Protein 3LA9 (pdb70)

Radius of gyration: 26.59 Å; Cα contacts (8 Å, |Δi|>4): 322; chains: 1; bounding box: 32×26×95 Å

Structure (mmCIF, N/CA/C/O backbone):
data_3LA9
#
_entry.id   3LA9
#
_cell.length_a   50.780
_cell.length_b   50.780
_cell.length_c   135.660
_cell.angle_alpha   90.000
_cell.angle_beta   90.000
_cell.angle_gamma   120.000
#
_symmetry.space_group_name_H-M   'H 3'
#
loop_
_entity.id
_entity.ty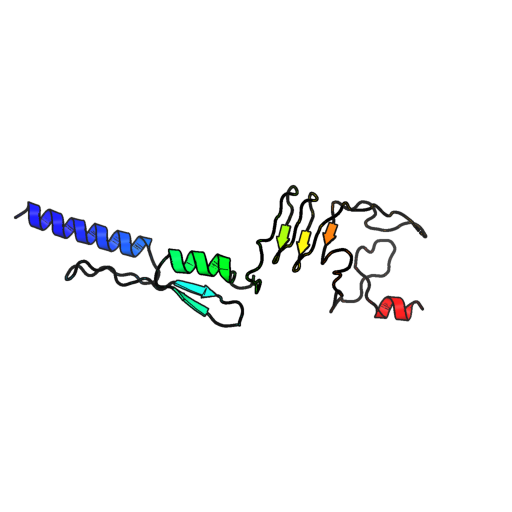pe
_entity.pdbx_description
1 polymer 'Haemagglutinin family protein'
2 non-polymer 'IODIDE ION'
3 water water
#
loop_
_atom_site.group_PDB
_atom_site.id
_atom_site.type_symbol
_atom_site.label_atom_id
_atom_site.label_alt_id
_atom_site.label_comp_id
_atom_site.label_asym_id
_atom_site.label_entity_id
_atom_site.label_seq_id
_atom_site.pdbx_PDB_ins_code
_atom_site.Cartn_x
_atom_site.Cartn_y
_atom_site.Cartn_z
_atom_site.occupancy
_atom_site.B_iso_or_equiv
_atom_site.auth_seq_id
_atom_site.auth_comp_id
_atom_site.auth_asym_id
_atom_site.auth_atom_id
_atom_site.pdbx_PDB_model_num
ATOM 1 N N . SER A 1 26 ? -27.922 18.938 65.269 1.00 28.58 5 SER A N 1
ATOM 2 C CA . SER A 1 26 ? -27.192 20.241 65.407 1.00 28.66 5 SER A CA 1
ATOM 3 C C . SER A 1 26 ? -27.894 21.146 66.421 1.00 28.11 5 SER A C 1
ATOM 4 O O . SER A 1 26 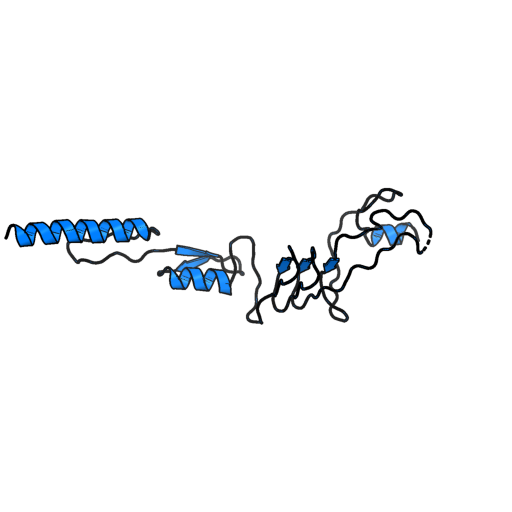? -27.264 21.668 67.353 1.00 27.90 5 SER A O 1
ATOM 7 N N . THR A 1 27 ? -29.198 21.329 66.217 1.00 27.22 6 THR A N 1
ATOM 8 C CA . THR A 1 27 ? -30.082 21.903 67.230 1.00 26.47 6 THR A CA 1
ATOM 9 C C . THR A 1 27 ? -30.215 20.902 68.375 1.00 25.42 6 THR A C 1
ATOM 10 O O . THR A 1 27 ? -30.233 21.289 69.540 1.00 25.27 6 THR A O 1
ATOM 14 N N . SER A 1 28 ? -30.275 19.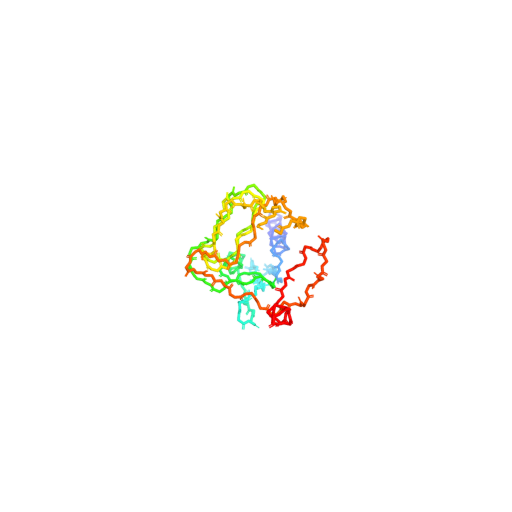615 68.033 1.00 24.39 7 SER A N 1
ATOM 15 C CA . SER A 1 28 ? -30.286 18.549 69.032 1.00 23.36 7 SER A CA 1
ATOM 16 C C . SER A 1 28 ? -29.029 18.582 69.908 1.00 21.85 7 SER A C 1
ATOM 17 O O . SER A 1 28 ? -29.130 18.444 71.117 1.00 21.53 7 SER A O 1
ATOM 20 N N . ILE A 1 29 ? -27.863 18.773 69.291 1.00 20.35 8 ILE A N 1
ATOM 21 C CA . ILE A 1 29 ? -26.580 18.902 70.007 1.00 18.87 8 ILE A CA 1
ATOM 22 C C . ILE A 1 29 ? -26.632 20.076 70.977 1.00 17.65 8 ILE A C 1
ATOM 23 O O . ILE A 1 29 ? -26.374 19.911 72.169 1.00 16.61 8 ILE A O 1
ATOM 28 N N . SER A 1 30 ? -26.985 21.249 70.446 1.00 15.96 9 SER A N 1
ATOM 29 C CA . SER A 1 30 ? -27.145 22.464 71.239 1.00 14.70 9 SER A CA 1
ATOM 30 C C . SER A 1 30 ? -28.104 22.228 72.398 1.00 13.57 9 SER A C 1
ATOM 31 O O . SER A 1 30 ? -27.845 22.655 73.516 1.00 12.97 9 SER A O 1
ATOM 34 N N . SER A 1 31 ? -29.200 21.525 72.126 1.00 12.42 10 SER A N 1
ATOM 35 C CA . SER A 1 31 ? -30.176 21.205 73.156 1.00 11.88 10 SER A CA 1
ATOM 36 C C . SER A 1 31 ? -29.534 20.412 74.303 1.00 10.51 10 SER A C 1
ATOM 37 O O . SER A 1 31 ? -29.752 20.706 75.479 1.00 9.77 10 SER A O 1
ATOM 40 N N . ILE A 1 32 ? -28.741 19.410 73.935 1.00 9.59 11 ILE A N 1
ATOM 41 C CA . ILE A 1 32 ? -28.090 18.539 74.902 1.00 8.84 11 ILE A CA 1
ATOM 42 C C . ILE A 1 32 ? -27.079 19.284 75.761 1.00 8.66 11 ILE A C 1
ATOM 43 O O . ILE A 1 32 ? -27.098 19.147 76.978 1.00 8.54 11 ILE A O 1
ATOM 48 N N . THR A 1 33 ? -26.224 20.096 75.142 1.00 8.16 12 THR A N 1
ATOM 49 C CA . THR A 1 33 ? -25.173 20.769 75.908 1.00 8.39 12 THR A CA 1
ATOM 50 C C . THR A 1 33 ? -25.770 21.790 76.866 1.00 8.11 12 THR A C 1
ATOM 51 O O . THR A 1 33 ? -25.295 21.937 77.988 1.00 7.99 12 THR A O 1
ATOM 55 N N . THR A 1 34 ? -26.836 22.461 76.431 1.00 7.85 13 THR A N 1
ATOM 56 C CA . THR A 1 34 ? -27.579 23.349 77.310 1.00 8.36 13 THR A CA 1
ATOM 57 C C . THR A 1 34 ? -28.161 22.568 78.488 1.00 7.95 13 THR A C 1
ATOM 58 O O . THR A 1 34 ? -28.039 22.981 79.632 1.00 8.01 13 THR A O 1
ATOM 62 N N . ASN A 1 35 ? -28.774 21.428 78.196 1.00 7.02 14 ASN A N 1
ATOM 63 C CA . ASN A 1 35 ? -29.360 20.605 79.232 1.00 5.85 14 ASN A CA 1
ATOM 64 C C . ASN A 1 35 ? -28.363 19.979 80.195 1.00 4.80 14 ASN A C 1
ATOM 65 O O . ASN A 1 35 ? -28.647 19.893 81.380 1.00 4.14 14 ASN A O 1
ATOM 70 N N . THR A 1 36 ? -27.204 19.546 79.699 1.00 3.65 15 THR A N 1
ATOM 71 C CA . THR A 1 36 ? -26.201 18.945 80.576 1.00 2.52 15 THR A CA 1
ATOM 72 C C . THR A 1 36 ? -25.541 19.994 81.460 1.00 2.04 15 THR A C 1
ATOM 73 O O . THR A 1 36 ? -25.115 19.676 82.555 1.00 2.00 15 THR A O 1
ATOM 77 N N . THR A 1 37 ? -25.457 21.238 80.977 1.00 2.00 16 THR A N 1
ATOM 78 C CA . THR A 1 37 ? -25.008 22.355 81.817 1.00 2.00 16 THR A CA 1
ATOM 79 C C . THR A 1 37 ? -26.024 22.653 82.939 1.00 2.11 16 THR A C 1
ATOM 80 O O . THR A 1 37 ? -25.646 22.895 84.085 1.00 2.09 16 THR A O 1
ATOM 84 N N . ASN A 1 38 ? -27.316 22.575 82.627 1.00 2.75 17 ASN A N 1
ATOM 85 C CA . ASN A 1 38 ? -28.327 22.706 83.673 1.00 3.30 17 ASN A CA 1
ATOM 86 C C . ASN A 1 38 ? -28.274 21.538 84.654 1.00 3.26 17 ASN A C 1
ATOM 87 O O . ASN A 1 38 ? -28.458 21.726 85.863 1.00 2.62 17 ASN A O 1
ATOM 92 N N . LEU A 1 39 ? -28.007 20.336 84.144 1.00 2.73 18 LEU A N 1
ATOM 93 C CA . LEU A 1 39 ? -27.872 19.163 85.018 1.00 2.83 18 LEU A CA 1
ATOM 94 C C . LEU A 1 39 ? -26.670 19.325 85.942 1.00 2.88 18 LEU A C 1
ATOM 95 O O . LEU A 1 39 ? -26.781 19.145 87.152 1.00 2.75 18 LEU A O 1
ATOM 100 N N . GLY A 1 40 ? -25.539 19.677 85.345 1.00 2.87 19 GLY A N 1
ATOM 101 C CA . GLY A 1 40 ? -24.304 19.937 86.068 1.00 3.52 19 GLY A CA 1
ATOM 102 C C . GLY A 1 40 ? -24.470 20.988 87.146 1.00 3.61 19 GLY A C 1
ATOM 103 O O . GLY A 1 40 ? -24.122 20.748 88.302 1.00 3.46 19 GLY A O 1
ATOM 104 N N . ASN A 1 41 ? -24.983 22.162 86.757 1.00 3.66 20 ASN A N 1
ATOM 105 C CA . ASN A 1 41 ? -25.184 23.264 87.697 1.00 3.41 20 ASN A CA 1
ATOM 106 C C . ASN A 1 41 ? -26.131 22.870 88.815 1.00 3.34 20 ASN A C 1
ATOM 107 O O . ASN A 1 41 ? -25.850 23.116 89.979 1.00 2.22 20 ASN A O 1
ATOM 112 N N . SER A 1 42 ? -27.248 22.243 88.477 1.00 3.18 21 SER A N 1
ATOM 113 C CA . SER A 1 42 ? -28.215 21.911 89.512 1.00 3.05 21 SER A CA 1
ATOM 114 C C . SER A 1 42 ? -27.706 20.797 90.449 1.00 3.47 21 SER A C 1
ATOM 115 O O . SER A 1 42 ? -28.071 20.766 91.622 1.00 3.22 21 SER A O 1
ATOM 118 N N . THR A 1 43 ? -26.861 19.893 89.939 1.00 3.51 22 THR A N 1
ATOM 119 C CA . THR A 1 43 ? -26.244 18.863 90.784 1.00 2.63 22 THR A CA 1
ATOM 120 C C . THR A 1 43 ? -25.250 19.547 91.725 1.00 3.30 22 THR A C 1
ATOM 121 O O . THR A 1 43 ? -25.237 19.272 92.921 1.00 2.85 22 THR A O 1
ATOM 125 N N . ALA A 1 44 ? -24.435 20.452 91.163 1.00 2.69 23 ALA A N 1
ATOM 126 C CA . ALA A 1 44 ? -23.497 21.240 91.969 1.00 3.02 23 ALA A CA 1
ATOM 127 C C . ALA A 1 44 ? -24.202 22.081 93.052 1.00 3.18 23 ALA A C 1
ATOM 128 O O . ALA A 1 44 ? -23.732 22.126 94.197 1.00 3.91 23 ALA A O 1
ATOM 130 N N . ALA A 1 45 ? -25.303 22.751 92.691 1.00 2.10 24 ALA A N 1
ATOM 131 C CA . ALA A 1 45 ? -26.124 23.493 93.666 1.00 2.74 24 ALA A CA 1
ATOM 132 C C . ALA A 1 45 ? -26.615 22.606 94.828 1.00 2.67 24 ALA A C 1
ATOM 133 O O . ALA A 1 45 ? -26.536 22.987 96.006 1.00 2.89 24 ALA A O 1
ATOM 135 N N . ALA A 1 46 ? -27.113 21.422 94.476 1.00 2.54 25 ALA A N 1
ATOM 136 C CA . ALA A 1 46 ? -27.711 20.500 95.429 1.00 2.00 25 ALA A CA 1
ATOM 137 C C . ALA A 1 46 ? -26.677 19.925 96.401 1.00 2.00 25 ALA A C 1
ATOM 138 O O . ALA A 1 46 ? -26.983 19.646 97.558 1.00 2.00 25 ALA A O 1
ATOM 140 N N . LEU A 1 47 ? -25.459 19.778 95.911 1.00 2.00 26 LEU A N 1
ATOM 141 C CA . LEU A 1 47 ? -24.364 19.270 96.695 1.00 2.00 26 LEU A CA 1
ATOM 142 C C . LEU A 1 47 ? -23.850 20.319 97.673 1.00 2.00 26 LEU A C 1
ATOM 143 O O . LEU A 1 47 ? -23.536 19.987 98.747 1.00 2.00 26 LEU A O 1
ATOM 148 N N . GLY A 1 48 ? -23.818 21.568 97.234 1.00 2.00 27 GLY A N 1
ATOM 149 C CA . GLY A 1 48 ? -23.180 22.618 98.021 1.00 2.00 27 GLY A CA 1
ATOM 150 C C . GLY A 1 48 ? -21.707 22.296 98.264 1.00 2.00 27 GLY A C 1
ATOM 151 O O . GLY A 1 48 ? -21.070 21.587 97.460 1.00 2.00 27 GLY A O 1
ATOM 152 N N . GLY A 1 49 ? -21.177 22.807 99.384 1.00 2.00 28 GLY A N 1
ATOM 153 C CA . GLY A 1 49 ? -19.780 22.587 99.786 1.00 2.00 28 GLY A CA 1
ATOM 154 C C . GLY A 1 49 ? -18.805 23.151 98.764 1.00 2.00 28 GLY A C 1
ATOM 155 O O . GLY A 1 49 ? -17.670 22.671 98.632 1.00 2.00 28 GLY A O 1
ATOM 156 N N . GLY A 1 50 ? -19.249 24.183 98.043 1.00 2.00 29 GLY A N 1
ATOM 157 C CA . GLY A 1 50 ? -18.419 24.815 97.018 1.00 2.40 29 GLY A CA 1
ATOM 158 C C . GLY A 1 50 ? -18.253 24.022 95.723 1.00 2.00 29 GLY A C 1
ATOM 159 O O . GLY A 1 50 ? -17.415 24.379 94.887 1.00 2.00 29 GLY A O 1
ATOM 160 N N . ALA A 1 51 ? -19.034 22.956 95.539 1.00 2.00 30 ALA A N 1
ATOM 161 C CA . ALA A 1 51 ? -19.016 22.245 94.248 1.00 2.00 30 ALA A CA 1
ATOM 162 C C . ALA A 1 51 ? -19.409 23.199 93.117 1.00 2.12 30 ALA A C 1
ATOM 163 O O . ALA A 1 51 ? -20.319 24.022 93.286 1.00 2.32 30 ALA A O 1
ATOM 165 N N . THR A 1 52 ? -18.735 23.084 91.973 1.00 2.70 31 THR A N 1
ATOM 166 C CA . THR A 1 52 ? -19.075 23.872 90.777 1.00 3.51 31 THR A CA 1
ATOM 167 C C . THR A 1 52 ? -18.967 23.006 89.524 1.00 3.79 31 THR A C 1
ATOM 168 O O . THR A 1 52 ? -18.153 22.077 89.474 1.00 4.47 31 THR A O 1
ATOM 172 N N . TYR A 1 53 ? -19.755 23.334 88.508 1.00 3.27 32 TYR A N 1
ATOM 173 C CA . TYR A 1 53 ? -19.744 22.560 87.275 1.00 3.61 32 TYR A CA 1
ATOM 174 C C . TYR A 1 53 ? -18.919 23.275 86.222 1.00 2.84 32 TYR A C 1
ATOM 175 O O . TYR A 1 53 ? -19.036 24.482 86.048 1.00 2.89 32 TYR A O 1
ATOM 184 N N . ASP A 1 54 ? -18.099 22.518 85.516 1.00 3.35 33 ASP A N 1
ATOM 185 C CA . ASP A 1 54 ? -17.321 23.078 84.425 1.00 4.27 33 ASP A CA 1
ATOM 186 C C . ASP A 1 54 ? -17.823 22.516 83.087 1.00 4.56 33 ASP A C 1
ATOM 187 O O . ASP A 1 54 ? -17.550 21.345 82.768 1.00 4.27 33 ASP A O 1
ATOM 192 N N . PRO A 1 55 ? -18.542 23.343 82.289 1.00 4.42 34 PRO A N 1
ATOM 193 C CA . PRO A 1 55 ? -19.057 22.861 80.998 1.00 4.82 34 PRO A CA 1
ATOM 194 C C . PRO A 1 55 ? -17.986 22.416 79.997 1.00 5.38 34 PRO A C 1
ATOM 195 O O . PRO A 1 55 ? -18.271 21.572 79.151 1.00 5.73 34 PRO A O 1
ATOM 199 N N . ALA A 1 56 ? -16.778 22.974 80.099 1.00 6.57 35 ALA A N 1
ATOM 200 C CA . ALA A 1 56 ? -15.663 22.569 79.253 1.00 7.02 35 ALA A CA 1
ATOM 201 C C . ALA A 1 56 ? -15.289 21.094 79.440 1.00 7.67 35 ALA A C 1
ATOM 202 O O . ALA A 1 56 ? -14.926 20.433 78.478 1.00 7.90 35 ALA A O 1
ATOM 204 N N . THR A 1 57 ? -15.389 20.580 80.668 1.00 7.49 36 THR A N 1
ATOM 205 C CA . THR A 1 57 ? -14.942 19.202 80.953 1.00 7.38 36 THR A CA 1
ATOM 206 C C . THR A 1 57 ? -16.044 18.244 81.390 1.00 6.79 36 THR A C 1
ATOM 207 O O . THR A 1 57 ? -15.864 17.024 81.347 1.00 7.87 36 THR A O 1
ATOM 211 N N . GLY A 1 58 ? -17.176 18.787 81.822 1.00 5.13 37 GLY A N 1
ATOM 212 C CA . GLY A 1 58 ? -18.250 17.973 82.359 1.00 4.61 37 GLY A CA 1
ATOM 213 C C . GLY A 1 58 ? -18.073 17.682 83.841 1.00 4.91 37 GLY A C 1
ATOM 214 O O . GLY A 1 58 ? -18.945 17.094 84.470 1.00 4.32 37 GLY A O 1
ATOM 215 N N . ALA A 1 59 ? -16.949 18.104 84.412 1.00 4.86 38 ALA A N 1
ATOM 216 C CA . ALA A 1 59 ? -16.646 17.798 85.812 1.00 5.23 38 ALA A CA 1
ATOM 217 C C . ALA A 1 59 ? -17.299 18.758 86.808 1.00 5.34 38 ALA A C 1
ATOM 218 O O . ALA A 1 59 ? -17.275 19.991 86.622 1.00 4.67 38 ALA A O 1
ATOM 220 N N . ILE A 1 60 ? -17.891 18.167 87.846 1.00 4.91 39 ILE A N 1
ATOM 221 C CA A ILE A 1 60 ? -18.248 18.871 89.079 0.50 5.52 39 ILE A CA 1
ATOM 222 C CA B ILE A 1 60 ? -18.224 18.918 89.043 0.50 4.95 39 ILE A CA 1
ATOM 223 C C . ILE A 1 60 ? -16.996 18.884 89.949 1.00 5.54 39 ILE A C 1
ATOM 224 O O . ILE A 1 60 ? -16.427 17.826 90.200 1.00 5.77 39 ILE A O 1
ATOM 233 N N . SER A 1 61 ? -16.567 20.061 90.411 1.00 5.58 40 SER A N 1
ATOM 234 C CA . SER A 1 61 ? -15.418 20.136 91.303 1.00 5.50 40 SER A CA 1
ATOM 235 C C . SER A 1 61 ? -15.875 19.521 92.622 1.00 5.18 40 SER A C 1
ATOM 236 O O . SER A 1 61 ? -17.060 19.624 92.968 1.00 5.86 40 SER A O 1
ATOM 239 N N . ALA A 1 62 ? -14.976 18.843 93.329 1.00 3.93 41 ALA A N 1
ATOM 240 C CA . ALA A 1 62 ? -15.367 18.116 94.554 1.00 3.52 41 ALA A CA 1
ATOM 241 C C . ALA A 1 62 ? -15.880 19.067 95.627 1.00 3.14 41 ALA A C 1
ATOM 242 O O . ALA A 1 62 ? -15.337 20.155 95.801 1.00 2.00 41 ALA A O 1
ATOM 244 N N . PRO A 1 63 ? -16.941 18.653 96.348 1.00 3.62 42 PRO A N 1
ATOM 245 C CA . PRO A 1 63 ? -17.384 19.439 97.483 1.00 4.18 42 PRO A CA 1
ATOM 246 C C . PRO A 1 63 ? -16.360 19.353 98.617 1.00 5.05 42 PRO A C 1
ATOM 247 O O . PRO A 1 63 ? -15.504 18.448 98.635 1.00 4.26 42 PRO A O 1
ATOM 251 N N . SER A 1 64 ? -16.434 20.307 99.528 1.00 4.17 43 SER A N 1
ATOM 252 C CA . SER A 1 64 ? -15.664 20.228 100.750 1.00 5.66 43 SER A CA 1
ATOM 253 C C . SER A 1 64 ? -16.614 20.392 101.914 1.00 5.27 43 SER A C 1
ATOM 254 O O . SER A 1 64 ? -17.209 21.460 102.093 1.00 4.82 43 SER A O 1
ATOM 257 N N . TYR A 1 65 ? -16.784 19.331 102.693 1.00 4.80 44 TYR A N 1
ATOM 258 C CA . TYR A 1 65 ? -17.651 19.407 103.862 1.00 4.78 44 TYR A CA 1
ATOM 259 C C . TYR A 1 65 ? -16.807 19.241 105.114 1.00 4.82 44 TYR A C 1
ATOM 260 O O . TYR A 1 65 ? -16.034 18.280 105.241 1.00 4.73 44 TYR A O 1
ATOM 269 N N . THR A 1 66 ? -16.939 20.197 106.019 1.00 5.04 45 THR A N 1
ATOM 270 C CA . THR A 1 66 ? -16.208 20.168 107.280 1.00 4.79 45 THR A CA 1
ATOM 271 C C . THR A 1 66 ? -16.970 19.334 108.302 1.00 3.95 45 THR A C 1
ATOM 272 O O . THR A 1 66 ? -18.172 19.525 108.504 1.00 4.44 45 THR A O 1
ATOM 276 N N . THR A 1 67 ? -16.278 18.391 108.925 1.00 3.74 46 THR A N 1
ATOM 277 C CA . THR A 1 67 ? -16.809 17.715 110.107 1.00 3.56 46 THR A CA 1
ATOM 278 C C . THR A 1 67 ? -15.869 17.989 111.288 1.00 3.77 46 THR A C 1
ATOM 279 O O . THR A 1 67 ? -14.722 18.417 111.101 1.00 3.84 46 THR A O 1
ATOM 283 N N . TYR A 1 68 ? -16.365 17.761 112.500 1.00 3.72 47 TYR A N 1
ATOM 284 C CA . TYR A 1 68 ? -15.613 18.094 113.706 1.00 3.88 47 TYR A CA 1
ATOM 285 C C . TYR A 1 68 ? -15.134 16.822 114.370 1.00 4.01 47 TYR A C 1
ATOM 286 O O . TYR A 1 68 ? -15.948 15.964 114.767 1.00 3.71 47 TYR A O 1
ATOM 295 N N . ASN A 1 69 ? -13.811 16.686 114.442 1.00 4.49 48 ASN A N 1
ATOM 296 C CA . ASN A 1 69 ? -13.198 15.590 115.186 1.00 4.99 48 ASN A CA 1
ATOM 297 C C . ASN A 1 69 ? -13.326 15.806 116.695 1.00 5.13 48 ASN A C 1
ATOM 298 O O . ASN A 1 69 ? -13.703 16.892 117.152 1.00 5.71 48 ASN A O 1
ATOM 303 N N . ALA A 1 70 ? -12.996 14.776 117.465 1.00 5.57 49 ALA A N 1
ATOM 304 C CA . ALA A 1 70 ? -13.108 14.833 118.919 1.00 6.25 49 ALA A CA 1
ATOM 305 C C . ALA A 1 70 ? -11.862 15.415 119.604 1.00 6.69 49 ALA A C 1
ATOM 306 O O . ALA A 1 70 ? -11.863 15.613 120.817 1.00 6.12 49 ALA A O 1
ATOM 308 N N . ASN A 1 71 ? -10.820 15.718 118.825 1.00 6.97 50 ASN A N 1
ATOM 309 C CA . ASN A 1 71 ? -9.530 16.157 119.388 1.00 8.02 50 ASN A CA 1
ATOM 310 C C . ASN A 1 71 ? -9.196 17.635 119.179 1.00 8.39 50 ASN A C 1
ATOM 311 O O . ASN A 1 71 ? -8.014 18.025 119.199 1.00 9.05 50 ASN A O 1
ATOM 316 N N . GLY A 1 72 ? -10.216 18.446 118.937 1.00 8.04 51 GLY A N 1
ATOM 317 C CA . GLY A 1 72 ? -10.009 19.881 118.729 1.00 8.33 51 GLY A CA 1
ATOM 318 C C . GLY A 1 72 ? -9.667 20.294 117.302 1.00 8.37 51 GLY A C 1
ATOM 319 O O . GLY A 1 72 ? -9.376 21.470 117.046 1.00 7.82 51 GLY A O 1
ATOM 320 N N . THR A 1 73 ? -9.715 19.333 116.376 1.00 8.08 52 THR A N 1
ATOM 321 C CA . THR A 1 73 ? -9.442 19.578 114.959 1.00 8.17 52 THR A CA 1
ATOM 322 C C . THR A 1 73 ? -10.694 19.368 114.097 1.00 8.17 52 THR A C 1
ATOM 323 O O . THR A 1 73 ? -11.696 18.837 114.569 1.00 7.34 52 THR A O 1
ATOM 327 N N . THR A 1 74 ? -10.632 19.810 112.839 1.00 7.85 53 THR A N 1
ATOM 328 C CA . THR A 1 74 ? -11.688 19.522 111.875 1.00 8.22 53 THR A CA 1
ATOM 329 C C . THR A 1 74 ? -11.179 18.604 110.764 1.00 8.26 53 THR A C 1
ATOM 330 O O . THR A 1 74 ? -9.958 18.487 110.542 1.00 8.38 53 THR A O 1
ATOM 334 N N . ALA A 1 75 ? -12.113 17.935 110.091 1.00 7.61 54 ALA A N 1
ATOM 335 C CA . ALA A 1 75 ? -11.782 17.137 108.908 1.00 6.84 54 ALA A CA 1
ATOM 336 C C . ALA A 1 75 ? -12.428 17.767 107.687 1.00 6.33 54 ALA A C 1
ATOM 337 O O . ALA A 1 75 ? -13.502 18.352 107.770 1.00 5.37 54 ALA A O 1
ATOM 339 N N . THR A 1 76 ? -11.743 17.676 106.557 1.00 6.47 55 THR A N 1
ATOM 340 C CA . THR A 1 76 ? -12.320 18.066 105.280 1.00 7.20 55 THR A CA 1
ATOM 341 C C . THR A 1 76 ? -12.724 16.793 104.538 1.00 6.45 55 THR A C 1
ATOM 342 O O . THR A 1 76 ? -11.897 15.901 104.299 1.00 6.38 55 THR A O 1
ATOM 346 N N . ASN A 1 77 ? -14.004 16.715 104.189 1.00 5.68 56 ASN A N 1
ATOM 347 C CA . ASN A 1 77 ? -14.561 15.564 103.508 1.00 4.76 56 ASN A CA 1
ATOM 348 C C . ASN A 1 77 ? -14.860 15.940 102.084 1.00 5.07 56 ASN A C 1
ATOM 349 O O . ASN A 1 77 ? -15.444 16.983 101.820 1.00 5.24 56 ASN A O 1
ATOM 354 N N . THR A 1 78 ? -14.484 15.079 101.149 1.00 5.27 57 THR A N 1
ATOM 355 C CA . THR A 1 78 ? -14.709 15.393 99.744 1.00 5.09 57 THR A CA 1
ATOM 356 C C . THR A 1 78 ? -15.868 14.567 99.140 1.00 4.80 57 THR A C 1
ATOM 357 O O . THR A 1 78 ? -16.082 14.562 97.921 1.00 3.83 57 THR A O 1
ATOM 361 N N . SER A 1 79 ? -16.619 13.880 100.000 1.00 3.83 58 SER A N 1
ATOM 362 C CA . SER A 1 79 ? -17.896 13.268 99.587 1.00 3.67 58 SER A CA 1
ATOM 363 C C . SER A 1 79 ? -18.922 13.355 100.710 1.00 2.97 58 SER A C 1
ATOM 364 O O . SER A 1 79 ? -18.558 13.490 101.874 1.00 2.91 58 SER A O 1
ATOM 367 N N . VAL A 1 80 ? -20.201 13.300 100.361 1.00 2.74 59 VAL A N 1
ATOM 368 C CA . VAL A 1 80 ? -21.262 13.288 101.371 1.00 2.32 59 VAL A CA 1
ATOM 369 C C . VAL A 1 80 ? -21.097 12.085 102.307 1.00 2.00 59 VAL A C 1
ATOM 370 O O . VAL A 1 80 ? -21.289 12.194 103.524 1.00 2.00 59 VAL A O 1
ATOM 374 N N . GLY A 1 81 ? -20.698 10.947 101.742 1.00 2.00 60 GLY A N 1
ATOM 375 C CA . GLY A 1 81 ? -20.637 9.701 102.520 1.00 2.00 60 GLY A CA 1
ATOM 376 C C . GLY A 1 81 ? -19.561 9.736 103.582 1.00 2.00 60 GLY A C 1
ATOM 377 O O . GLY A 1 81 ? -19.767 9.270 104.713 1.00 2.00 60 GLY A O 1
ATOM 378 N N . ALA A 1 82 ? -18.409 10.280 103.202 1.00 2.00 61 ALA A N 1
ATOM 379 C CA . ALA A 1 82 ? -17.305 10.506 104.131 1.00 2.50 61 ALA A CA 1
ATOM 380 C C . ALA A 1 82 ? -17.729 11.414 105.284 1.00 2.84 61 ALA A C 1
ATOM 381 O O . ALA A 1 82 ? -17.380 11.156 106.422 1.00 3.82 61 ALA A O 1
ATOM 383 N N . ALA A 1 83 ? -18.452 12.491 104.970 1.00 2.72 62 ALA A N 1
ATOM 384 C CA . ALA A 1 83 ? -18.950 13.408 105.986 1.00 2.56 62 ALA A CA 1
ATOM 385 C C . ALA A 1 83 ? -19.925 12.722 106.932 1.00 2.96 62 ALA A C 1
ATOM 386 O O . ALA A 1 83 ? -19.772 12.838 108.145 1.00 3.19 62 ALA A O 1
ATOM 388 N N . ILE A 1 84 ? -20.926 12.021 106.387 1.00 3.07 63 ILE A N 1
ATOM 389 C CA . ILE A 1 84 ? -21.872 11.253 107.206 1.00 2.78 63 ILE A CA 1
ATOM 390 C C . ILE A 1 84 ? -21.135 10.260 108.134 1.00 3.16 63 ILE A C 1
ATOM 391 O O . ILE A 1 84 ? -21.420 10.168 109.339 1.00 2.97 63 ILE A O 1
ATOM 396 N N . ASP A 1 85 ? -20.184 9.524 107.565 1.00 2.75 64 ASP A N 1
ATOM 397 C CA . ASP A 1 85 ? -19.410 8.544 108.320 1.00 3.24 64 ASP A CA 1
ATOM 398 C C . ASP A 1 85 ? -18.617 9.184 109.446 1.00 2.86 64 ASP A C 1
ATOM 399 O O . ASP A 1 85 ? -18.584 8.650 110.544 1.00 2.00 64 ASP A O 1
ATOM 404 N N . ASN A 1 86 ? -17.985 10.324 109.167 1.00 2.99 65 ASN A N 1
ATOM 405 C CA . ASN A 1 86 ? -17.262 11.080 110.205 1.00 3.24 65 ASN A CA 1
ATOM 406 C C . ASN A 1 86 ? -18.186 11.566 111.326 1.00 3.09 65 ASN A C 1
ATOM 407 O O . ASN A 1 86 ? -17.839 11.480 112.505 1.00 3.60 65 ASN A O 1
ATOM 412 N N . ILE A 1 87 ? -19.361 12.065 110.949 1.00 2.55 66 ILE A N 1
ATOM 413 C CA . ILE A 1 87 ? -20.380 12.493 111.924 1.00 2.40 66 ILE A CA 1
ATOM 414 C C . ILE A 1 87 ? -20.682 11.364 112.925 1.00 2.00 66 ILE A C 1
ATOM 415 O O . ILE A 1 87 ? -20.658 11.577 114.136 1.00 2.00 66 ILE A O 1
ATOM 420 N N . ASN A 1 88 ? -20.917 10.152 112.424 1.00 2.00 67 ASN A N 1
ATOM 421 C CA . ASN A 1 88 ? -21.140 9.021 113.318 1.00 2.00 67 ASN A CA 1
ATOM 422 C C . ASN A 1 88 ? -19.895 8.572 114.090 1.00 2.00 67 ASN A C 1
ATOM 423 O O . ASN A 1 88 ? -19.985 8.258 115.275 1.00 2.60 67 ASN A O 1
ATOM 428 N N . ALA A 1 89 ? -18.748 8.534 113.414 1.00 2.00 68 ALA A N 1
ATOM 429 C CA . ALA A 1 89 ? -17.541 7.990 114.033 1.00 2.28 68 ALA A CA 1
ATOM 430 C C . ALA A 1 89 ? -17.019 8.903 115.136 1.00 2.56 68 ALA A C 1
ATOM 431 O O . ALA A 1 89 ? -16.577 8.418 116.188 1.00 3.14 68 ALA A O 1
ATOM 433 N N . ASN A 1 90 ? -17.066 10.215 114.894 1.00 2.93 69 ASN A N 1
ATOM 434 C CA . ASN A 1 90 ? -16.419 11.201 115.790 1.00 3.31 69 ASN A CA 1
ATOM 435 C C . ASN A 1 90 ? -17.312 12.273 116.416 1.00 3.20 69 ASN A C 1
ATOM 436 O O . ASN A 1 90 ? -16.840 13.063 117.258 1.00 3.52 69 ASN A O 1
ATOM 441 N N . GLY A 1 91 ? -18.578 12.295 116.010 1.00 3.06 70 GLY A N 1
ATOM 442 C CA . GLY A 1 91 ? -19.571 13.155 116.622 1.00 2.51 70 GLY A CA 1
ATOM 443 C C . GLY A 1 91 ? -19.801 14.415 115.831 1.00 2.00 70 GLY A C 1
ATOM 444 O O . GLY A 1 91 ? -19.298 14.577 114.700 1.00 2.00 70 GLY A O 1
ATOM 445 N N . ILE A 1 92 ? -20.559 15.333 116.428 1.00 2.00 71 ILE A N 1
ATOM 446 C CA . ILE A 1 92 ? -20.751 16.624 115.798 1.00 2.00 71 ILE A CA 1
ATOM 447 C C . ILE A 1 92 ? -20.152 17.670 116.721 1.00 2.00 71 ILE A C 1
ATOM 448 O O . ILE A 1 92 ? -19.814 17.361 117.867 1.00 2.41 71 ILE A O 1
ATOM 453 N N . LYS A 1 93 ? -20.041 18.904 116.245 1.00 2.00 72 LYS A N 1
ATOM 454 C CA A LYS A 1 93 ? -19.524 19.986 117.066 0.50 2.00 72 LYS A CA 1
ATOM 455 C CA B LYS A 1 93 ? -19.518 19.984 117.065 0.50 2.00 72 LYS A CA 1
ATOM 456 C C . LYS A 1 93 ? -20.302 20.046 118.389 1.00 2.00 72 LYS A C 1
ATOM 457 O O . LYS A 1 93 ? -21.535 20.021 118.394 1.00 2.00 72 LYS A O 1
ATOM 468 N N . TYR A 1 94 ? -19.568 20.128 119.503 1.00 2.00 73 TYR A N 1
ATOM 469 C CA . TYR A 1 94 ? -20.141 20.196 120.870 1.00 2.00 73 TYR A CA 1
ATOM 470 C C . TYR A 1 94 ? -20.676 18.874 121.418 1.00 2.00 73 TYR A C 1
ATOM 471 O O . TYR A 1 94 ? -21.118 18.810 122.573 1.00 2.00 73 TYR A O 1
ATOM 480 N N . PHE A 1 95 ? -20.682 17.831 120.595 1.00 2.00 74 PHE A N 1
ATOM 481 C CA . PHE A 1 95 ? -21.161 16.508 121.020 1.00 2.00 74 PHE A CA 1
ATOM 482 C C . PHE A 1 95 ? -20.197 15.436 120.520 1.00 2.00 74 PHE A C 1
ATOM 483 O O . PHE A 1 95 ? -20.329 14.935 119.388 1.00 2.00 74 PHE A O 1
ATOM 491 N N . HIS A 1 96 ? -19.226 15.093 121.367 1.00 2.00 75 HIS A N 1
ATOM 492 C CA . HIS A 1 96 ? -18.184 14.130 121.021 1.00 2.00 75 HIS A CA 1
ATOM 493 C C . HIS A 1 96 ? -18.061 12.988 122.006 1.00 2.14 75 HIS A C 1
ATOM 494 O O . HIS A 1 96 ? -17.914 13.205 123.218 1.00 2.28 75 HIS A O 1
ATOM 501 N N . ALA A 1 97 ? -18.075 11.776 121.470 1.00 2.37 76 ALA A N 1
ATOM 502 C CA . ALA A 1 97 ? -17.690 10.581 122.215 1.00 3.51 76 ALA A CA 1
ATOM 503 C C . ALA A 1 97 ? -16.508 9.941 121.513 1.00 3.73 76 ALA A C 1
ATOM 504 O O . ALA A 1 97 ? -16.588 9.585 120.319 1.00 3.90 76 ALA A O 1
ATOM 506 N N . ASN A 1 98 ? -15.396 9.858 122.248 1.00 4.30 77 ASN A N 1
ATOM 507 C CA . ASN A 1 98 ? -14.164 9.237 121.762 1.00 4.31 77 ASN A CA 1
ATOM 508 C C . ASN A 1 98 ? -14.155 7.723 121.926 1.00 4.68 77 ASN A C 1
ATOM 509 O O . ASN A 1 98 ? -13.715 7.200 122.953 1.00 4.10 77 ASN A O 1
ATOM 514 N N . SER A 1 99 ? -14.616 6.996 120.913 1.00 4.77 78 SER A N 1
ATOM 515 C CA . SER A 1 99 ? -14.678 5.549 121.071 1.00 5.36 78 SER A CA 1
ATOM 516 C C . SER A 1 99 ? -14.788 4.817 119.764 1.00 5.44 78 SER A C 1
ATOM 517 O O . SER A 1 99 ? -15.129 5.415 118.745 1.00 5.58 78 SER A O 1
ATOM 520 N N . THR A 1 100 ? -14.502 3.514 119.811 1.00 5.99 79 THR A N 1
ATOM 521 C CA . THR A 1 100 ? -14.840 2.589 118.723 1.00 6.39 79 THR A CA 1
ATOM 522 C C . THR A 1 100 ? -15.683 1.416 119.233 1.00 6.20 79 THR A C 1
ATOM 523 O O . THR A 1 100 ? -15.961 0.470 118.497 1.00 6.80 79 THR A O 1
ATOM 527 N N . ASP A 1 101 ? -16.117 1.513 120.485 1.00 5.76 80 ASP A N 1
ATOM 528 C CA . ASP A 1 101 ? -16.915 0.490 121.133 1.00 5.38 80 ASP A CA 1
ATOM 529 C C . ASP A 1 101 ? -18.362 0.538 120.665 1.00 4.96 80 ASP A C 1
ATOM 530 O O . ASP A 1 101 ? -18.739 1.452 119.941 1.00 5.67 80 ASP A O 1
ATOM 535 N N . PRO A 1 102 ? -19.173 -0.459 121.050 1.00 4.74 81 PRO A N 1
ATOM 536 C CA . PRO A 1 102 ? -20.561 -0.482 120.586 1.00 4.54 81 PRO A CA 1
ATOM 537 C C . PRO A 1 102 ? -21.345 0.809 120.850 1.00 3.96 81 PRO A C 1
ATOM 538 O O . PRO A 1 102 ? -21.080 1.514 121.818 1.00 3.15 81 PRO A O 1
ATOM 542 N N . ASP A 1 103 ? -22.316 1.071 119.977 1.00 3.42 82 ASP A N 1
ATOM 543 C CA . ASP A 1 103 ? -23.213 2.225 120.079 1.00 3.73 82 ASP A CA 1
ATOM 544 C C . ASP A 1 103 ? -23.967 2.231 121.412 1.00 3.59 82 ASP A C 1
ATOM 545 O O . ASP A 1 103 ? -24.192 1.173 122.023 1.00 3.63 82 ASP A O 1
ATOM 550 N N . SER A 1 104 ? -24.340 3.423 121.872 1.00 3.72 83 SER A N 1
ATOM 551 C CA . SER A 1 104 ? -25.315 3.554 122.958 1.00 3.40 83 SER A CA 1
ATOM 552 C C . SER A 1 104 ? -26.669 3.005 122.475 1.00 3.39 83 SER A C 1
ATOM 553 O O . SER A 1 104 ? -26.927 2.959 121.271 1.00 3.04 83 SER A O 1
ATOM 556 N N . VAL A 1 105 ? -27.503 2.556 123.415 1.00 3.48 84 VAL A N 1
ATOM 557 C CA . VAL A 1 105 ? -28.835 2.018 123.111 1.00 3.25 84 VAL A CA 1
ATOM 558 C C . VAL A 1 105 ? -29.876 2.708 124.006 1.00 3.54 84 VAL A C 1
ATOM 559 O O . VAL A 1 105 ? -29.748 2.704 125.235 1.00 3.80 84 VAL A O 1
ATOM 563 N N . ALA A 1 106 ? -30.880 3.338 123.392 1.00 3.58 85 ALA A N 1
ATOM 564 C CA . ALA A 1 106 ? -31.948 3.999 124.139 1.00 4.43 85 ALA A CA 1
ATOM 565 C C . ALA A 1 106 ? -33.290 3.416 123.706 1.00 5.16 85 ALA A C 1
ATOM 566 O O . ALA A 1 106 ? -33.794 3.759 122.632 1.00 5.95 85 ALA A O 1
ATOM 568 N N . THR A 1 107 ? -33.851 2.515 124.516 1.00 5.83 86 THR A N 1
ATOM 569 C CA . THR A 1 107 ? -35.124 1.855 124.166 1.00 6.12 86 THR A CA 1
ATOM 570 C C . THR A 1 107 ? -36.274 2.283 125.085 1.00 5.96 86 THR A C 1
ATOM 571 O O . THR A 1 107 ? -37.447 2.082 124.772 1.00 5.42 86 THR A O 1
ATOM 575 N N . GLY A 1 108 ? -35.936 2.890 126.219 1.00 5.44 87 GLY A N 1
ATOM 576 C CA . GLY A 1 108 ? -36.959 3.450 127.100 1.00 4.85 87 GLY A CA 1
ATOM 577 C C . GLY A 1 108 ? -37.691 4.579 126.405 1.00 4.97 87 GLY A C 1
ATOM 578 O O . GLY A 1 108 ? -37.122 5.292 125.550 1.00 4.65 87 GLY A O 1
ATOM 579 N N . THR A 1 109 ? -38.963 4.738 126.754 1.00 5.20 88 THR A N 1
ATOM 580 C CA . THR A 1 109 ? -39.779 5.796 126.177 1.00 5.28 88 THR A CA 1
ATOM 581 C C . THR A 1 109 ? -39.184 7.137 126.568 1.00 5.31 88 THR A C 1
ATOM 582 O O . THR A 1 109 ? -38.959 7.412 127.741 1.00 5.86 88 THR A O 1
ATOM 586 N N . ASN A 1 110 ? -38.894 7.951 125.562 1.00 5.01 89 ASN A N 1
ATOM 587 C CA . ASN A 1 110 ? -38.262 9.244 125.751 1.00 4.92 89 ASN A CA 1
ATOM 588 C C . ASN A 1 110 ? -36.911 9.178 126.464 1.00 4.54 89 ASN A C 1
ATOM 589 O O . ASN A 1 110 ? -36.491 10.134 127.075 1.00 5.19 89 ASN A O 1
ATOM 594 N N . SER A 1 111 ? -36.220 8.055 126.355 1.00 4.06 90 SER A N 1
ATOM 595 C CA . SER A 1 111 ? -34.958 7.911 127.042 1.00 3.41 90 SER A CA 1
ATOM 596 C C . SER A 1 111 ? -33.769 8.353 126.189 1.00 3.16 90 SER A C 1
ATOM 597 O O . SER A 1 111 ? -33.856 8.457 124.969 1.00 3.52 90 SER A O 1
ATOM 600 N N . VAL A 1 112 ? -32.670 8.640 126.868 1.00 2.65 91 VAL A N 1
ATOM 601 C CA . VAL A 1 112 ? -31.468 9.177 126.251 1.00 2.00 91 VAL A CA 1
ATOM 602 C C . VAL A 1 112 ? -30.288 8.300 126.662 1.00 2.00 91 VAL A C 1
ATOM 603 O O . VAL A 1 112 ? -30.099 8.053 127.852 1.00 2.00 91 VAL A O 1
ATOM 607 N N . ALA A 1 113 ? -29.520 7.806 125.688 1.00 2.03 92 ALA A N 1
ATOM 608 C CA . ALA A 1 113 ? -28.301 7.067 125.983 1.00 2.00 92 ALA A CA 1
ATOM 609 C C . ALA A 1 113 ? -27.131 7.673 125.230 1.00 2.00 92 ALA A C 1
ATOM 610 O O . ALA A 1 113 ? -27.168 7.828 124.001 1.00 2.00 92 ALA A O 1
ATOM 612 N N . ILE A 1 114 ? -26.115 8.047 126.009 1.00 2.00 93 ILE A N 1
ATOM 613 C CA . ILE A 1 114 ? -24.963 8.775 125.508 1.00 2.00 93 ILE A CA 1
ATOM 614 C C . ILE A 1 114 ? -23.676 8.061 125.886 1.00 2.00 93 ILE A C 1
ATOM 615 O O . ILE A 1 114 ? -23.443 7.770 127.072 1.00 2.00 93 ILE A O 1
ATOM 620 N N . GLY A 1 115 ? -22.863 7.782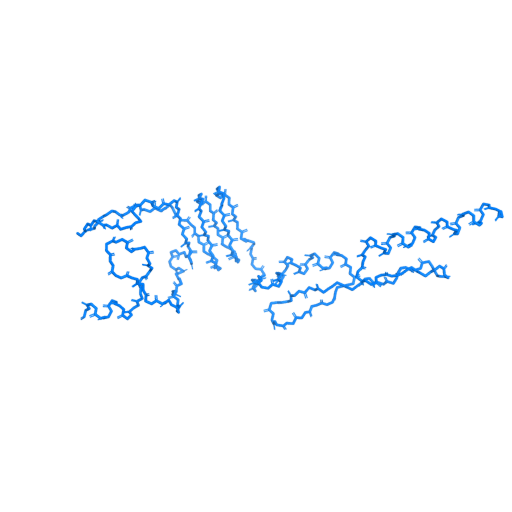 124.869 1.00 2.00 94 GLY A N 1
ATOM 621 C CA . GLY A 1 115 ? -21.543 7.175 125.045 1.00 2.00 94 GLY A CA 1
ATOM 622 C C . GLY A 1 115 ? -21.464 5.676 124.723 1.00 2.00 94 GLY A C 1
ATOM 623 O O . GLY A 1 115 ? -22.490 5.001 124.645 1.00 2.00 94 GLY A O 1
ATOM 624 N N . PRO A 1 116 ? -20.233 5.141 124.561 1.00 2.00 95 PRO A N 1
ATOM 625 C CA . PRO A 1 116 ? -20.104 3.731 124.177 1.00 2.00 95 PRO A CA 1
ATOM 626 C C . PRO A 1 116 ? -20.673 2.790 125.235 1.00 2.00 95 PRO A C 1
ATOM 627 O O . PRO A 1 116 ? -20.409 2.962 126.425 1.00 2.00 95 PRO A O 1
ATOM 631 N N . ASN A 1 117 ? -21.475 1.823 124.787 1.00 2.54 96 ASN A N 1
ATOM 632 C CA . ASN A 1 117 ? -22.037 0.809 125.661 1.00 3.52 96 ASN A CA 1
ATOM 633 C C . ASN A 1 117 ? -23.045 1.329 126.693 1.00 3.81 96 ASN A C 1
ATOM 634 O O . ASN A 1 117 ? -23.457 0.585 127.578 1.00 5.36 96 ASN A O 1
ATOM 639 N N . ALA A 1 118 ? -23.449 2.594 126.580 1.00 3.59 97 ALA A N 1
ATOM 640 C CA . ALA A 1 118 ? -24.516 3.129 127.446 1.00 2.91 97 ALA A CA 1
ATOM 641 C C . ALA A 1 118 ? -25.840 2.496 127.048 1.00 2.59 97 ALA A C 1
ATOM 642 O O . ALA A 1 118 ? -26.112 2.289 125.855 1.00 2.29 97 ALA A O 1
ATOM 644 N N . VAL A 1 119 ? -26.646 2.148 128.049 1.00 2.37 98 VAL A N 1
ATOM 645 C CA . VAL A 1 119 ? -27.961 1.537 127.799 1.00 2.00 98 VAL A CA 1
ATOM 646 C C . VAL A 1 119 ? -29.032 2.215 128.640 1.00 2.32 98 VAL A C 1
ATOM 647 O O . VAL A 1 119 ? -28.991 2.147 129.869 1.00 2.20 98 VAL A O 1
ATOM 651 N N . ALA A 1 120 ? -29.977 2.876 127.973 1.00 3.41 99 ALA A N 1
ATOM 652 C CA . ALA A 1 120 ? -31.105 3.508 128.671 1.00 4.50 99 ALA A CA 1
ATOM 653 C C . ALA A 1 120 ? -32.410 2.820 128.278 1.00 4.54 99 ALA A C 1
ATOM 654 O O . ALA A 1 120 ? -33.144 3.270 127.403 1.00 5.06 99 ALA A O 1
ATOM 656 N N . ASN A 1 121 ? -32.675 1.714 128.954 1.00 5.54 100 ASN A N 1
ATOM 657 C CA . ASN A 1 121 ? -33.847 0.893 128.705 1.00 5.82 100 ASN A CA 1
ATOM 658 C C . ASN A 1 121 ? -35.023 1.229 129.630 1.00 6.18 100 ASN A C 1
ATOM 659 O O . ASN A 1 121 ? -36.157 0.850 129.358 1.00 7.39 100 ASN A O 1
ATOM 664 N N . VAL A 1 122 ? -34.754 1.929 130.729 1.00 5.93 101 VAL A N 1
ATOM 665 C CA . VAL A 1 122 ? -35.821 2.396 131.624 1.00 5.55 101 VAL A CA 1
ATOM 666 C C . VAL A 1 122 ? -36.439 3.637 130.989 1.00 5.22 101 VAL A C 1
ATOM 667 O 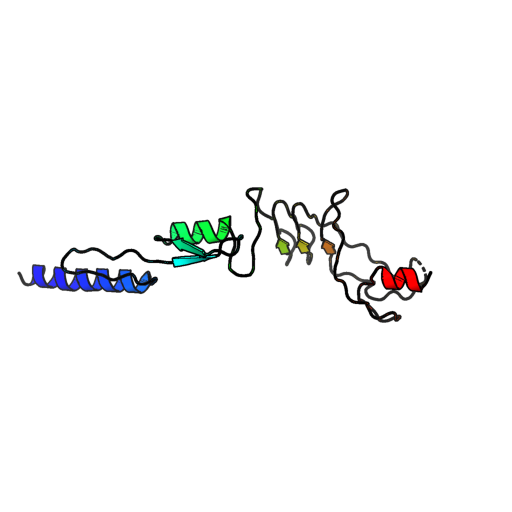O . VAL A 1 122 ? -35.718 4.460 130.427 1.00 4.92 101 VAL A O 1
ATOM 671 N N . ASP A 1 123 ? -37.765 3.763 131.052 1.00 4.95 102 ASP A N 1
ATOM 672 C CA . ASP A 1 123 ? -38.464 4.913 130.465 1.00 4.82 102 ASP A CA 1
ATOM 673 C C . ASP A 1 123 ? -38.072 6.238 131.129 1.00 4.40 102 ASP A C 1
ATOM 674 O O . ASP A 1 123 ? -37.713 6.263 132.313 1.00 4.92 102 ASP A O 1
ATOM 679 N N . TYR A 1 124 ? -38.155 7.329 130.362 1.00 3.88 103 TYR A N 1
ATOM 680 C CA . TYR A 1 124 ? -37.946 8.697 130.884 1.00 3.86 103 TYR A CA 1
ATOM 681 C C . TYR A 1 124 ? -36.636 8.828 131.643 1.00 3.59 103 TYR A C 1
ATOM 682 O O . TYR A 1 124 ? -36.529 9.587 132.627 1.00 4.56 103 TYR A O 1
ATOM 691 N N . SER A 1 125 ? -35.640 8.071 131.191 1.00 3.22 104 SER A N 1
ATOM 692 C CA . SER A 1 125 ? -34.356 8.015 131.878 1.0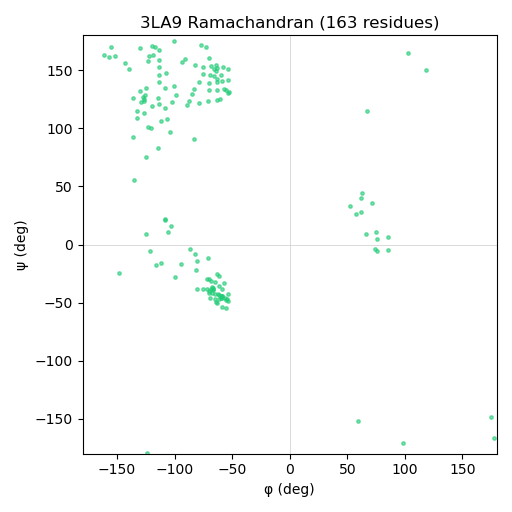0 2.46 104 SER A CA 1
ATOM 693 C C . SER A 1 125 ? -33.174 8.469 131.016 1.00 2.00 104 SER A C 1
ATOM 694 O O . SER A 1 125 ? -33.322 8.710 129.819 1.00 2.00 104 SER A O 1
ATOM 697 N N . VAL A 1 126 ? -32.008 8.623 131.652 1.00 2.00 105 VAL A N 1
ATOM 698 C CA . VAL A 1 126 ? -30.766 8.932 130.936 1.00 2.00 105 VAL A CA 1
ATOM 699 C C . VAL A 1 126 ? -29.687 7.962 131.403 1.00 2.00 105 VAL A C 1
ATOM 700 O O . VAL A 1 126 ? -29.566 7.694 132.601 1.00 2.00 105 VAL A O 1
ATOM 704 N N . ALA A 1 127 ? -28.976 7.378 130.444 1.00 2.00 106 ALA A N 1
ATOM 705 C CA . ALA A 1 127 ? -27.690 6.745 130.720 1.00 2.00 106 ALA A CA 1
ATOM 706 C C . ALA A 1 127 ? -26.616 7.555 129.998 1.00 2.00 106 ALA A C 1
ATOM 707 O O . ALA A 1 127 ? -26.682 7.718 128.777 1.00 2.88 106 ALA A O 1
ATOM 709 N N . ILE A 1 128 ? -25.644 8.096 130.741 1.00 2.00 107 ILE A N 1
ATOM 710 C CA . ILE A 1 128 ? -24.607 8.899 130.126 1.00 2.25 107 ILE A CA 1
ATOM 711 C C . ILE A 1 128 ? -23.240 8.522 130.692 1.00 3.06 107 ILE A C 1
ATOM 712 O O . ILE A 1 128 ? -23.026 8.519 131.902 1.00 3.66 107 ILE A O 1
ATOM 717 N N . GLY A 1 129 ? -22.322 8.200 129.794 1.00 3.51 108 GLY A N 1
ATOM 718 C CA . GLY A 1 129 ? -20.989 7.775 130.171 1.00 4.05 108 GLY A CA 1
ATOM 719 C C . GLY A 1 129 ? -20.771 6.357 129.671 1.00 4.64 108 GLY A C 1
ATOM 720 O O . GLY A 1 129 ? -21.722 5.583 129.570 1.00 4.00 108 GLY A O 1
ATOM 721 N N . SER A 1 130 ? -19.520 6.013 129.370 1.00 5.05 109 SER A N 1
ATOM 722 C CA . SER A 1 130 ? -19.230 4.722 128.788 1.00 5.43 109 SER A CA 1
ATOM 723 C C . SER A 1 130 ? -19.675 3.615 129.736 1.00 5.69 109 SER A C 1
ATOM 724 O O . SER A 1 130 ? -19.310 3.602 130.926 1.00 5.25 109 SER A O 1
ATOM 727 N N . GLY A 1 131 ? -20.514 2.726 129.201 1.00 4.92 110 GLY A N 1
ATOM 728 C CA . GLY A 1 131 ? -21.030 1.587 129.947 1.00 3.67 110 GLY A CA 1
ATOM 729 C C . GLY A 1 131 ? -22.119 1.874 130.954 1.00 3.06 110 GLY A C 1
ATOM 730 O O . GLY A 1 131 ? -22.531 0.962 131.675 1.00 2.38 110 GLY A O 1
ATOM 731 N N . ALA A 1 132 ? -22.599 3.120 131.015 1.00 2.00 111 ALA A N 1
ATOM 732 C CA . ALA A 1 132 ? -23.679 3.470 131.952 1.00 2.00 111 ALA A CA 1
ATOM 733 C C . ALA A 1 132 ? -24.927 2.635 131.663 1.00 2.00 111 ALA A C 1
ATOM 734 O O . ALA A 1 132 ? -25.201 2.298 130.522 1.00 3.12 111 ALA A O 1
ATOM 736 N N . THR A 1 133 ? -25.668 2.298 132.707 1.00 2.91 112 THR A N 1
ATOM 737 C CA . THR A 1 133 ? -26.903 1.524 132.560 1.00 4.24 112 THR A CA 1
ATOM 738 C C . THR A 1 133 ? -28.008 2.234 133.315 1.00 4.99 112 THR A C 1
ATOM 739 O O . THR A 1 133 ? -27.740 3.165 134.077 1.00 5.31 112 THR A O 1
ATOM 743 N N . THR A 1 134 ? -29.249 1.809 133.109 1.00 6.00 113 THR A N 1
ATOM 744 C CA . THR A 1 134 ? -30.378 2.360 133.869 1.00 6.48 113 THR A CA 1
ATOM 745 C C . THR A 1 134 ? -31.121 1.214 134.536 1.00 7.05 113 THR A C 1
ATOM 746 O O . THR A 1 134 ? -31.367 0.195 133.891 1.00 6.64 113 THR A O 1
ATOM 750 N N . SER A 1 135 ? -31.448 1.397 135.819 1.00 6.99 114 SER A N 1
ATOM 751 C CA . SER A 1 135 ? -32.410 0.561 136.530 1.00 8.02 114 SER A CA 1
ATOM 752 C C . SER A 1 135 ? -33.530 1.446 137.062 1.00 7.81 114 SER A C 1
ATOM 753 O O . SER A 1 135 ? -33.366 2.666 137.128 1.00 7.45 114 SER A O 1
ATOM 756 N N . ALA A 1 136 ? -34.670 0.840 137.410 1.00 7.86 115 ALA A N 1
ATOM 757 C CA . ALA A 1 136 ? -35.836 1.601 137.883 1.00 8.13 115 ALA A CA 1
ATOM 758 C C . ALA A 1 136 ? -35.477 2.511 139.046 1.00 8.26 115 ALA A C 1
ATOM 759 O O . ALA A 1 136 ? -34.701 2.133 139.923 1.00 8.62 115 ALA A O 1
ATOM 761 N N . ALA A 1 137 ? -36.053 3.706 139.054 1.00 8.36 116 ALA A N 1
ATOM 762 C CA . ALA A 1 137 ? -35.919 4.609 140.180 1.00 8.93 116 ALA A CA 1
ATOM 763 C C . ALA A 1 137 ? -36.608 4.002 141.393 1.00 9.76 116 ALA A C 1
ATOM 764 O O . ALA A 1 137 ? -37.616 3.323 141.250 1.00 9.20 116 ALA A O 1
ATOM 766 N N . VAL A 1 138 ? -36.032 4.237 142.572 1.00 10.89 117 VAL A N 1
ATOM 767 C CA . VAL A 1 138 ? -36.636 3.854 143.853 1.00 11.99 117 VAL A CA 1
ATOM 768 C C . VAL A 1 138 ? -37.152 5.129 144.551 1.00 12.41 117 VAL A C 1
ATOM 769 O O . VAL A 1 138 ? -36.352 5.941 145.029 1.00 12.49 117 VAL A O 1
ATOM 773 N N . PRO A 1 139 ? -38.488 5.311 144.610 1.00 12.97 118 PRO A N 1
ATOM 774 C CA . PRO A 1 139 ? -39.058 6.440 145.348 1.00 12.99 118 PRO A CA 1
ATOM 775 C C . PRO A 1 139 ? -38.567 6.446 146.792 1.00 13.17 118 PRO A C 1
ATOM 776 O O . PRO A 1 139 ? -38.552 5.398 147.425 1.00 12.56 118 PRO A O 1
ATOM 780 N N . VAL A 1 140 ? -38.134 7.609 147.282 1.00 13.53 119 VAL A N 1
ATOM 781 C CA . VAL A 1 140 ? -37.678 7.757 148.666 1.00 14.38 119 VAL A CA 1
ATOM 782 C C . VAL A 1 140 ? -38.333 8.998 149.277 1.00 15.58 119 VAL A C 1
ATOM 783 O O . VAL A 1 140 ? -38.003 10.132 148.906 1.00 15.23 119 VAL A O 1
ATOM 787 N N . ALA A 1 141 ? -39.266 8.772 150.202 1.00 16.92 120 ALA A N 1
ATOM 788 C CA . ALA A 1 141 ? -40.000 9.857 150.872 1.00 18.32 120 ALA A CA 1
ATOM 789 C C . ALA A 1 141 ? -39.422 10.171 152.254 1.00 19.44 120 ALA A C 1
ATOM 790 O O . ALA A 1 141 ? -39.507 11.299 152.748 1.00 19.12 120 ALA A O 1
ATOM 792 N N . SER A 1 142 ? -38.831 9.147 152.859 1.00 20.71 121 SER A N 1
ATOM 793 C CA . SER A 1 142 ? -38.255 9.208 154.191 1.00 22.24 121 SER A CA 1
ATOM 794 C C . SER A 1 142 ? -37.199 8.115 154.257 1.00 22.88 121 SER A C 1
ATOM 795 O O . SER A 1 142 ? -37.108 7.297 153.345 1.00 23.23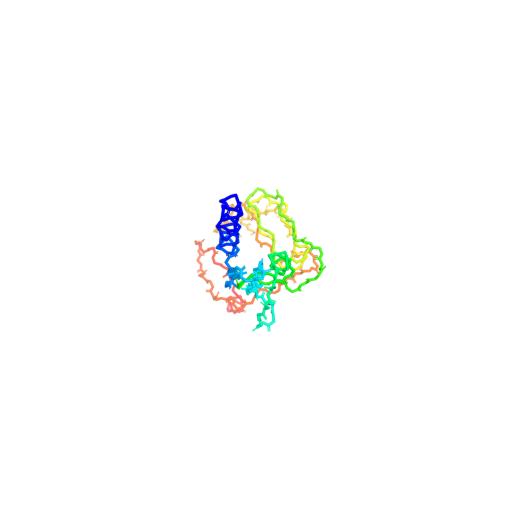 121 SER A O 1
ATOM 798 N N . ALA A 1 143 ? -36.397 8.110 155.318 1.00 23.85 122 ALA A N 1
ATOM 799 C CA . ALA A 1 143 ? -35.413 7.045 155.544 1.00 24.60 122 ALA A CA 1
ATOM 800 C C . ALA A 1 143 ? -35.207 6.794 157.038 1.00 25.03 122 ALA A C 1
ATOM 801 O O . ALA A 1 143 ? -35.150 7.748 157.823 1.00 25.81 122 ALA A O 1
ATOM 803 N N . PHE A 1 150 ? -36.150 10.075 159.280 1.00 25.80 129 PHE A N 1
ATOM 804 C CA . PHE A 1 150 ? -35.959 11.327 158.551 1.00 25.71 129 PHE A CA 1
ATOM 805 C C . PHE A 1 150 ? -36.968 11.404 157.419 1.00 25.24 129 PHE A C 1
ATOM 806 O O . PHE A 1 150 ? -36.931 10.589 156.493 1.00 25.54 129 PHE A O 1
ATOM 814 N N . GLY A 1 151 ? -37.872 12.374 157.503 1.00 24.53 130 GLY A N 1
ATOM 815 C CA . GLY A 1 151 ? -38.982 12.479 156.552 1.00 23.53 130 GLY A CA 1
ATOM 816 C C . GLY A 1 151 ? -39.061 13.809 155.835 1.00 22.40 130 GLY A C 1
ATOM 817 O O . GLY A 1 151 ? -38.229 14.694 156.052 1.00 22.84 130 GLY A O 1
ATOM 818 N N . GLY A 1 152 ? -40.062 13.943 154.968 1.00 21.38 131 GLY A N 1
ATOM 819 C CA . GLY A 1 152 ? -40.270 15.177 154.209 1.00 19.75 131 GLY A CA 1
ATOM 820 C C . GLY A 1 152 ? -39.244 15.436 153.116 1.00 18.25 131 GLY A C 1
ATOM 821 O O . GLY A 1 152 ? -38.867 16.608 152.861 1.00 18.67 131 GLY A O 1
ATOM 822 N N . PHE A 1 153 ? -38.791 14.362 152.462 1.00 16.18 132 PHE A N 1
ATOM 823 C CA . PHE A 1 153 ? -37.855 14.496 151.340 1.00 13.79 132 PHE A CA 1
ATOM 824 C C . PHE A 1 153 ? -38.565 15.113 150.123 1.00 12.60 132 PHE A C 1
ATOM 825 O O . PHE A 1 153 ? -39.669 14.700 149.755 1.00 11.06 132 PHE A O 1
ATOM 833 N N . ALA A 1 154 ? -37.912 16.101 149.515 1.00 10.81 133 ALA A N 1
ATOM 834 C CA . ALA A 1 154 ? -38.324 16.628 148.216 1.00 10.07 133 ALA A CA 1
ATOM 835 C C . ALA A 1 154 ? -37.919 15.641 147.110 1.00 9.07 133 ALA A C 1
ATOM 836 O O . ALA A 1 154 ? -36.952 14.881 147.264 1.00 8.76 133 ALA A O 1
ATOM 838 N N . GLY A 1 155 ? -38.665 15.649 146.005 1.00 8.70 134 GLY A N 1
ATOM 839 C CA . GLY A 1 155 ? -38.398 14.753 144.880 1.00 7.67 134 GLY A CA 1
ATOM 840 C C . GLY A 1 155 ? -38.547 13.291 145.270 1.00 7.33 134 GLY A C 1
ATOM 841 O O . GLY A 1 155 ? -37.718 12.466 144.931 1.00 7.08 134 GLY A O 1
ATOM 842 N N . SER A 1 156 ? -39.613 12.984 146.000 1.00 7.05 135 SER A N 1
ATOM 843 C CA . SER A 1 156 ? -39.873 11.643 146.479 1.00 7.31 135 SER A CA 1
ATOM 844 C C . SER A 1 156 ? -40.528 10.765 145.420 1.00 7.29 135 SER A C 1
ATOM 845 O O . SER A 1 156 ? -40.671 9.560 145.632 1.00 8.01 135 SER A O 1
ATOM 848 N N . ALA A 1 157 ? -40.928 11.354 144.292 1.00 7.46 136 ALA A N 1
ATOM 849 C CA . ALA A 1 157 ? -41.570 10.598 143.216 1.00 7.44 136 ALA A CA 1
ATOM 850 C C . ALA A 1 157 ? -40.837 10.768 141.874 1.00 7.55 136 ALA A C 1
ATOM 851 O O . ALA A 1 157 ? -41.303 11.493 140.998 1.00 7.79 136 ALA A O 1
ATOM 853 N N . PRO A 1 158 ? -39.675 10.108 141.720 1.00 7.12 137 PRO A N 1
ATOM 854 C CA . PRO A 1 158 ? -38.876 10.259 140.500 1.00 7.33 137 PRO A CA 1
ATOM 855 C C . PRO A 1 158 ? -39.628 9.748 139.265 1.00 7.58 137 PRO A C 1
ATOM 856 O O . PRO A 1 158 ? -40.347 8.739 139.339 1.00 7.22 137 PRO A O 1
ATOM 860 N N . ILE A 1 159 ? -39.456 10.452 138.152 1.00 7.08 138 ILE A N 1
ATOM 861 C CA . ILE A 1 159 ? -40.046 10.071 136.868 1.00 7.47 138 ILE A CA 1
ATOM 862 C C . ILE A 1 159 ? -39.167 8.985 136.215 1.00 6.76 138 ILE A C 1
ATOM 863 O O . ILE A 1 159 ? -39.617 8.211 135.377 1.00 6.67 138 ILE A O 1
ATOM 868 N N . GLY A 1 160 ? -37.908 8.928 136.629 1.00 6.26 139 GLY A N 1
ATOM 869 C CA . GLY A 1 160 ? -36.949 7.994 136.047 1.00 5.10 139 GLY A CA 1
ATOM 870 C C . GLY A 1 160 ? -35.601 8.212 136.682 1.00 4.85 139 GLY A C 1
ATOM 871 O O . GLY A 1 160 ? -35.505 8.855 137.737 1.00 4.64 139 GLY A O 1
ATOM 872 N N . VAL A 1 161 ? -34.566 7.660 136.091 1.00 3.56 140 VAL A N 1
ATOM 873 C CA . VAL A 1 161 ? -33.213 7.783 136.602 1.00 2.91 140 VAL A CA 1
ATOM 874 C C . VAL A 1 161 ? -32.296 8.585 135.669 1.00 2.30 140 VAL A C 1
ATOM 875 O O . VAL A 1 161 ? -32.487 8.593 134.496 1.00 2.37 140 VAL A O 1
ATOM 879 N N . PHE A 1 162 ? -31.304 9.205 136.263 1.00 2.76 141 PHE A N 1
ATOM 880 C CA . PHE A 1 162 ? -30.259 9.860 135.480 1.00 2.43 141 PHE A CA 1
ATOM 881 C C . PHE A 1 162 ? -28.962 9.165 135.899 1.00 2.37 141 PHE A C 1
ATOM 882 O O . PHE A 1 162 ? -28.426 9.423 136.987 1.00 2.56 141 PHE A O 1
ATOM 890 N N . SER A 1 163 ? -28.501 8.230 135.065 1.00 2.99 142 SER A N 1
ATOM 891 C CA . SER A 1 163 ? -27.362 7.388 135.441 1.00 2.28 142 SER A CA 1
ATOM 892 C C . SER A 1 163 ? -26.040 7.870 134.850 1.00 2.41 142 SER A C 1
ATOM 893 O O . SER A 1 163 ? -25.923 8.112 133.662 1.00 2.76 142 SER A O 1
ATOM 896 N N . VAL A 1 164 ? -25.048 8.021 135.713 1.00 2.13 143 VAL A N 1
ATOM 897 C CA . VAL A 1 164 ? -23.714 8.380 135.280 1.00 2.00 143 VAL A CA 1
ATOM 898 C C . VAL A 1 164 ? -22.774 7.164 135.284 1.00 2.00 143 VAL A C 1
ATOM 899 O O . VAL A 1 164 ? -21.552 7.306 135.243 1.00 2.00 143 VAL A O 1
ATOM 903 N N . GLY A 1 165 ? -23.338 5.961 135.338 1.00 2.00 144 GLY A N 1
ATOM 904 C CA . GLY A 1 165 ? -22.488 4.776 135.364 1.00 2.22 144 GLY A CA 1
ATOM 905 C C . GLY A 1 165 ? -23.268 3.499 135.548 1.00 2.00 144 GLY A C 1
ATOM 906 O O . GLY A 1 165 ? -24.394 3.380 135.090 1.00 2.00 144 GLY A O 1
ATOM 907 N N . ALA A 1 166 ? -22.653 2.527 136.212 1.00 2.00 145 ALA A N 1
ATOM 908 C CA . ALA A 1 166 ? -23.282 1.225 136.385 1.00 2.00 145 ALA A CA 1
ATOM 909 C C . ALA A 1 166 ? -22.731 0.634 137.679 1.00 2.00 145 ALA A C 1
ATOM 910 O O . ALA A 1 166 ? -21.736 1.144 138.182 1.00 2.00 145 ALA A O 1
ATOM 912 N N . PRO A 1 167 ? -23.400 -0.391 138.265 1.00 2.26 146 PRO A N 1
ATOM 913 C CA . PRO A 1 167 ? -22.843 -1.034 139.472 1.00 2.50 146 PRO A CA 1
ATOM 914 C C . PRO A 1 167 ? -21.403 -1.505 139.242 1.00 3.18 146 PRO A C 1
ATOM 915 O O . PRO A 1 167 ? -21.123 -2.137 138.218 1.00 3.98 146 PRO A O 1
ATOM 919 N N . GLY A 1 168 ? -20.502 -1.152 140.162 1.00 3.36 147 GLY A N 1
ATOM 920 C CA . GLY A 1 168 ? -19.079 -1.459 140.032 1.00 3.64 147 GLY A CA 1
ATOM 921 C C . GLY A 1 168 ? -18.362 -0.592 139.002 1.00 3.81 147 GLY A C 1
ATOM 922 O O . GLY A 1 168 ? -17.154 -0.707 138.845 1.00 3.72 147 GLY A O 1
ATOM 923 N N . ALA A 1 169 ? -19.101 0.272 138.303 1.00 3.03 148 ALA A N 1
ATOM 924 C CA . ALA A 1 169 ? -18.505 1.187 137.321 1.00 3.57 148 ALA A CA 1
ATOM 925 C C . ALA A 1 169 ? -19.104 2.566 137.527 1.00 3.15 148 ALA A C 1
ATOM 926 O O . ALA A 1 169 ? -19.670 3.172 136.598 1.00 3.49 148 ALA A O 1
ATOM 928 N N . GLU A 1 170 ? -18.989 3.049 138.757 1.00 2.74 149 GLU A N 1
ATOM 929 C CA . GLU A 1 170 ? -19.585 4.324 139.154 1.00 2.00 149 GLU A CA 1
ATOM 930 C C . GLU A 1 170 ? -18.689 5.482 138.747 1.00 2.02 149 GLU A C 1
ATOM 931 O O . GLU A 1 170 ? -17.485 5.312 138.586 1.00 2.00 149 GLU A O 1
ATOM 937 N N . ARG A 1 171 ? -19.287 6.651 138.552 1.00 2.20 150 ARG A N 1
ATOM 938 C CA . ARG A 1 171 ? -18.513 7.864 138.318 1.00 2.57 150 ARG A CA 1
ATOM 939 C C . ARG A 1 171 ? -18.657 8.851 139.451 1.00 3.00 150 ARG A C 1
ATOM 940 O O . ARG A 1 171 ? -19.740 9.030 140.011 1.00 2.75 150 ARG A O 1
ATOM 948 N N . GLN A 1 172 ? -17.537 9.477 139.793 1.00 3.08 151 GLN A N 1
ATOM 949 C CA . GLN A 1 172 ? -17.524 10.530 140.765 1.00 3.31 151 GLN A CA 1
ATOM 950 C C . GLN A 1 172 ? -18.016 11.777 140.063 1.00 3.39 151 GLN A C 1
ATOM 951 O O . GLN A 1 172 ? -17.436 12.184 139.053 1.00 2.98 151 GLN A O 1
ATOM 957 N N . ILE A 1 173 ? -19.097 12.368 140.580 1.00 3.28 152 ILE A N 1
ATOM 958 C CA . ILE A 1 173 ? -19.654 13.576 139.979 1.00 2.72 152 ILE A CA 1
ATOM 959 C C . ILE A 1 173 ? -18.959 14.790 140.565 1.00 3.27 152 ILE A C 1
ATOM 960 O O . ILE A 1 173 ? -18.953 14.981 141.771 1.00 3.33 152 ILE A O 1
ATOM 965 N N . THR A 1 174 ? -18.387 15.606 139.692 1.00 3.32 153 THR A N 1
ATOM 966 C CA . THR A 1 174 ? -17.436 16.627 140.096 1.00 3.71 153 THR A CA 1
ATOM 967 C C . THR A 1 174 ? -17.858 18.030 139.656 1.00 3.61 153 THR A C 1
ATOM 968 O O . THR A 1 174 ? -18.638 18.195 138.707 1.00 3.15 153 THR A O 1
ATOM 972 N N . ASN A 1 175 ? -17.319 19.033 140.347 1.00 3.88 154 ASN A N 1
ATOM 973 C CA . ASN A 1 175 ? -17.632 20.448 140.067 1.00 4.33 154 ASN A CA 1
ATOM 974 C C . ASN A 1 175 ? -19.101 20.788 140.279 1.00 4.31 154 ASN A C 1
ATOM 975 O O . ASN A 1 175 ? -19.704 21.558 139.518 1.00 4.92 154 ASN A O 1
ATOM 980 N N . VAL A 1 176 ? -19.646 20.206 141.344 1.00 4.22 155 VAL A N 1
ATOM 981 C CA . VAL A 1 176 ? -21.021 20.427 141.777 1.00 4.10 155 VAL A CA 1
ATOM 982 C C . VAL A 1 176 ? -21.022 21.614 142.732 1.00 4.28 155 VAL A C 1
ATOM 983 O O . VAL A 1 176 ? -20.343 21.596 143.776 1.00 3.89 155 VAL A O 1
ATOM 987 N N . ALA A 1 177 ? -21.762 22.656 142.358 1.00 4.21 156 ALA A N 1
ATOM 988 C CA . ALA A 1 177 ? -21.975 23.791 143.249 1.00 4.45 156 ALA A CA 1
ATOM 989 C C . ALA A 1 177 ? -22.785 23.342 144.443 1.00 4.30 156 ALA A C 1
ATOM 990 O O . ALA A 1 177 ? -23.593 22.396 144.344 1.00 4.59 156 ALA A O 1
ATOM 992 N N . ALA A 1 178 ? -22.562 24.012 145.572 1.00 4.21 157 ALA A N 1
ATOM 993 C CA . ALA A 1 178 ? -23.356 23.789 146.764 1.00 4.24 157 ALA A CA 1
ATOM 994 C C . ALA A 1 178 ? -24.844 23.911 146.436 1.00 4.33 157 ALA A C 1
ATOM 995 O O . ALA A 1 178 ? -25.275 24.872 145.770 1.00 3.99 157 ALA A O 1
ATOM 997 N N . GLY A 1 179 ? -25.621 22.928 146.882 1.00 4.04 158 GLY A N 1
ATOM 998 C CA . GLY A 1 179 ? -27.068 22.969 146.683 1.00 4.34 158 GLY A CA 1
ATOM 999 C C . GLY A 1 179 ? -27.772 23.586 147.884 1.00 4.86 158 GLY A C 1
ATOM 1000 O O . GLY A 1 179 ? -27.221 23.587 148.999 1.00 4.94 158 GLY A O 1
ATOM 1001 N N . ARG A 1 180 ? -28.975 24.118 147.669 1.00 4.96 159 ARG A N 1
ATOM 1002 C CA . ARG A 1 180 ? -29.800 24.636 148.775 1.00 5.62 159 ARG A CA 1
ATOM 1003 C C . ARG A 1 180 ? -30.029 23.515 149.789 1.00 5.74 159 ARG A C 1
ATOM 1004 O O . ARG A 1 180 ? -30.345 22.386 149.414 1.00 6.12 159 ARG A O 1
ATOM 1012 N N . ILE A 1 181 ? -29.847 23.817 151.070 1.00 6.00 160 ILE A N 1
ATOM 1013 C CA . ILE A 1 181 ? -30.183 22.874 152.131 1.00 5.73 160 ILE A CA 1
ATOM 1014 C C . ILE A 1 181 ? -31.486 23.352 152.765 1.00 5.79 160 ILE A C 1
ATOM 1015 O O . ILE A 1 181 ? -31.485 24.250 153.606 1.00 5.73 160 ILE A O 1
ATOM 1020 N N . SER A 1 182 ? -32.594 22.760 152.317 1.00 5.42 161 SER A N 1
ATOM 1021 C CA . SER A 1 182 ? -33.936 23.134 152.757 1.00 5.38 161 SER A CA 1
ATOM 1022 C C . SER A 1 182 ? -34.835 21.948 152.504 1.00 4.95 161 SER A C 1
ATOM 1023 O O . SER A 1 182 ? -34.474 21.072 151.720 1.00 4.01 161 SER A O 1
ATOM 1026 N N . ALA A 1 183 ? -36.001 21.916 153.163 1.00 4.61 162 ALA A N 1
ATOM 1027 C CA . ALA A 1 183 ? -37.010 20.851 152.942 1.00 4.49 162 ALA A CA 1
ATOM 1028 C C . ALA A 1 183 ? -37.473 20.737 151.489 1.00 4.23 162 ALA A C 1
ATOM 1029 O O . ALA A 1 183 ? -37.796 19.645 151.020 1.00 3.62 162 ALA A O 1
ATOM 1031 N N . ALA A 1 184 ? -37.519 21.875 150.797 1.00 4.50 163 ALA A N 1
ATOM 1032 C CA . ALA A 1 184 ? -37.955 21.940 149.392 1.00 4.43 163 ALA A CA 1
ATOM 1033 C C . ALA A 1 184 ? -36.862 21.551 148.405 1.00 4.63 163 ALA A C 1
ATOM 1034 O O . ALA A 1 184 ? -37.153 21.306 147.227 1.00 5.03 163 ALA A O 1
ATOM 1036 N N . SER A 1 185 ? -35.615 21.495 148.861 1.00 4.14 164 SER A N 1
ATOM 1037 C CA . SER A 1 185 ? -34.494 21.417 147.919 1.00 4.58 164 SER A CA 1
ATOM 1038 C C . SER A 1 185 ? -34.363 20.081 147.180 1.00 4.37 164 SER A C 1
ATOM 1039 O O . SER A 1 185 ? -34.264 19.018 147.796 1.00 4.02 164 SER A O 1
ATOM 1042 N N . THR A 1 186 ? -34.379 20.162 145.848 1.00 4.37 165 THR A N 1
ATOM 1043 C CA . THR A 1 186 ? -34.002 19.027 145.004 1.00 4.38 165 THR A CA 1
ATOM 1044 C C . THR A 1 186 ? -32.649 19.283 144.334 1.00 4.65 165 THR A C 1
ATOM 1045 O O . THR A 1 186 ? -32.333 18.683 143.310 1.00 4.58 165 THR A O 1
ATOM 1049 N N . ASP A 1 187 ? -31.857 20.189 144.908 1.00 4.61 166 ASP A N 1
ATOM 1050 C CA . ASP A 1 187 ? -30.471 20.363 144.454 1.00 3.94 166 ASP A CA 1
ATOM 1051 C C . ASP A 1 187 ? -29.615 19.206 144.979 1.00 4.03 166 ASP A C 1
ATOM 1052 O O . ASP A 1 187 ? -29.825 18.750 146.097 1.00 3.44 166 ASP A O 1
ATOM 1057 N N . ALA A 1 188 ? -28.609 18.785 144.211 1.00 3.82 167 ALA A N 1
ATOM 1058 C CA . ALA A 1 188 ? -27.636 17.836 144.729 1.00 3.69 167 ALA A CA 1
ATOM 1059 C C . ALA A 1 188 ? -26.810 18.542 145.796 1.00 4.53 167 ALA A C 1
ATOM 1060 O O . ALA A 1 188 ? -26.676 19.774 145.765 1.00 4.48 167 ALA A O 1
ATOM 1062 N N . VAL A 1 189 ? -26.266 1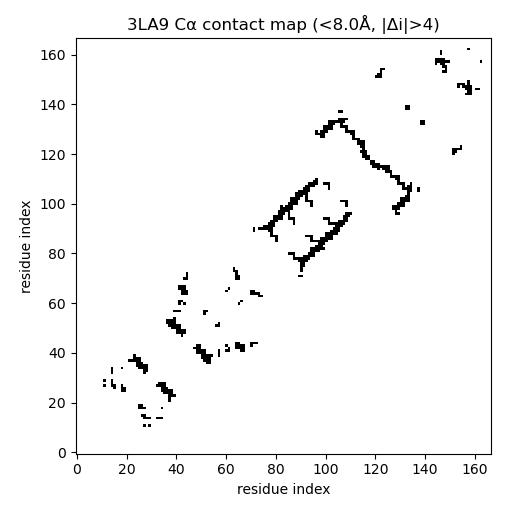7.779 146.739 1.00 5.20 168 VAL A N 1
ATOM 1063 C CA . VAL A 1 189 ? -25.323 18.358 147.698 1.00 6.16 168 VAL A CA 1
ATOM 1064 C C . VAL A 1 189 ? -23.887 17.923 147.432 1.00 6.34 168 VAL A C 1
ATOM 1065 O O . VAL A 1 189 ? -23.632 16.802 146.963 1.00 7.36 168 VAL A O 1
ATOM 1069 N N . ASN A 1 190 ? -22.940 18.798 147.722 1.00 5.94 169 ASN A N 1
ATOM 1070 C CA . ASN A 1 190 ? -21.560 18.404 147.514 1.00 5.79 169 ASN A CA 1
ATOM 1071 C C . ASN A 1 190 ? -20.862 17.982 148.795 1.00 5.80 169 ASN A C 1
ATOM 1072 O O . ASN A 1 190 ? -21.442 18.057 149.879 1.00 5.62 169 ASN A O 1
ATOM 1077 N N . GLY A 1 191 ? -19.630 17.514 148.661 1.00 5.98 170 GLY A N 1
ATOM 1078 C CA . GLY A 1 191 ? -18.912 16.948 149.802 1.00 6.22 170 GLY A CA 1
ATOM 1079 C C . GLY A 1 191 ? -18.613 17.951 150.896 1.00 6.15 170 GLY A C 1
ATOM 1080 O O . GLY A 1 191 ? -18.586 17.584 152.069 1.00 5.93 170 GLY A O 1
ATOM 1081 N N . SER A 1 192 ? -18.385 19.216 150.515 1.00 6.54 171 SER A N 1
ATOM 1082 C CA . SER A 1 192 ? -18.117 20.275 151.498 1.00 5.80 171 SER A CA 1
ATOM 1083 C C . SER A 1 192 ? -19.307 20.515 152.419 1.00 6.34 171 SER A C 1
ATOM 1084 O O . SER A 1 192 ? -19.147 20.989 153.542 1.00 5.96 171 SER A O 1
ATOM 1087 N N . GLN A 1 193 ? -20.496 20.188 151.935 1.00 6.54 172 GLN A N 1
ATOM 1088 C CA . GLN A 1 193 ? -21.718 20.433 152.681 1.00 6.82 172 GLN A CA 1
ATOM 1089 C C . GLN A 1 193 ? -21.916 19.332 153.714 1.00 7.76 172 GLN A C 1
ATOM 1090 O O . GLN A 1 193 ? -22.275 19.621 154.852 1.00 7.03 172 GLN A O 1
ATOM 1096 N N . LEU A 1 194 ? -21.576 18.112 153.332 1.00 8.23 173 LEU A N 1
ATOM 1097 C CA . LEU A 1 194 ? -21.637 17.021 154.237 1.00 9.45 173 LEU A CA 1
ATOM 1098 C C . LEU A 1 194 ? -20.511 17.142 155.264 1.00 10.17 173 LEU A C 1
ATOM 1099 O O . LEU A 1 194 ? -20.704 16.918 156.392 1.00 9.70 173 LEU A O 1
ATOM 1104 N N . TYR A 1 195 ? -19.362 17.591 154.794 1.00 10.83 174 TYR A N 1
ATOM 1105 C CA . TYR A 1 195 ? -18.239 17.891 155.690 1.00 12.13 174 TYR A CA 1
ATOM 1106 C C . TYR A 1 195 ? -18.654 18.880 156.783 1.00 12.56 174 TYR A C 1
ATOM 1107 O O . TYR A 1 195 ? -18.374 18.662 157.966 1.00 11.51 174 TYR A O 1
ATOM 1116 N N . ALA A 1 196 ? -19.328 19.951 156.364 1.00 13.54 175 ALA A N 1
ATOM 1117 C CA . ALA A 1 196 ? -19.723 21.031 157.257 1.00 15.45 175 ALA A CA 1
ATOM 1118 C C . ALA A 1 196 ? -20.731 20.575 158.300 1.00 17.04 175 ALA A C 1
ATOM 1119 O O . ALA A 1 196 ? -20.611 20.924 159.475 1.00 17.23 175 ALA A O 1
ATOM 1121 N N . THR A 1 197 ? -21.710 19.774 157.878 1.00 18.57 176 THR A N 1
ATOM 1122 C CA . THR A 1 197 ? -22.751 19.290 158.794 1.00 20.08 176 THR A CA 1
ATOM 1123 C C . THR A 1 197 ? -22.211 18.252 159.789 1.00 20.79 176 THR A C 1
ATOM 1124 O O . THR A 1 197 ? -22.868 17.924 160.782 1.00 20.81 176 THR A O 1
ATOM 1128 N N . ASN A 1 198 ? -20.997 17.771 159.526 1.00 21.62 177 ASN A N 1
ATOM 1129 C CA . ASN A 1 198 ? -20.310 16.841 160.411 1.00 22.62 177 ASN A CA 1
ATOM 1130 C C . ASN A 1 198 ? -19.023 17.400 161.023 1.00 22.69 177 ASN A C 1
ATOM 1131 O O . ASN A 1 198 ? -18.353 16.720 161.811 1.00 22.70 177 ASN A O 1
#

Foldseek 3Di:
DVVVVVVLVVLQVVQQVVQVVQDQPWHADSVVSDTDFHWDWFDAQPGDIDTDRDPVRRVVCCVQANGVPAGEPDPADDEAACAAVEEEEYHCGYHNHHPEYAYEHNGYFDFDDQDQPVPGLAAPRDPPGYYTDHYVVGHDDDDPFDAWDDDSHTPGDHDPVVVVVVD

Nearest PDB structures (foldseek):
  3la9-assembly1_A  TM=1.006E+00  e=4.214E-33  Burkholderia pseudomallei 1710b
  3laa-assembly1_A  TM=1.001E+00  e=2.452E-31  Burkholderia pseudomallei 1710b
  4usx-assembly1_B  TM=9.518E-01  e=6.007E-20  Burkholderia pseudomallei K96243
  4usx-assembly1_A  TM=9.505E-01  e=1.659E-19  Burkholderia pseudomallei K96243
  4usx-assembly1_C  TM=9.526E-01  e=3.555E-19  Burkholderia pseudomallei K96243

Solvent-accessible surface area: 11405 Å² total; per-residue (Å²): 117,113,75,110,65,54,99,78,82,89,58,37,88,116,6,75,66,54,7,83,93,60,30,34,63,12,84,34,62,88,94,100,44,56,54,52,69,14,58,44,78,8,77,35,44,115,83,68,80,23,99,5,89,52,72,38,41,10,93,96,36,76,124,62,43,16,88,93,178,142,77,46,144,40,145,85,89,121,27,71,53,101,9,74,124,18,68,16,83,14,23,64,0,54,0,82,32,67,103,2,31,0,60,17,60,27,0,53,8,86,77,29,116,93,70,62,68,93,196,57,62,82,37,59,40,89,57,143,18,36,136,20,37,7,18,126,78,54,131,96,162,114,86,155,50,85,70,8,134,124,63,89,75,20,94,58,69,92,33,59,76,20,120,183,81,95,147

CATH classification: 2.150.10.10

Secondary structure (DSSP, 8-state):
-HHHHHHHHHHHHHHHHHHHHH-TT--B-TTT-PBPPP-EEEE-TTS-EEEESSHHHHHHHHHHH-BTTB-----SPPPEE-STT-EEESTT-EE-STT-EEESTT---------S------SS-S-SS-EESSBTTB-----SPPPPP-STT--S---HHHHHHH-

Organism: Burkholderia pseudomallei (strain 1710b) (NCBI:txid320372)

B-factor: mean 7.78, std 7.55, range [2.0, 55.35]

Sequence (167 aa):
STSISSITTNTTNLGNSTAAALGGGATYDPATGAIISAPSYTTYNANGTTATNTSVGAAIDNINANGIKKYFHANSTDPDSVATGTNSVAIGPNAVANVDYSVAIGSGATTSAAVPVASAFGGFAGSAPIGVFSVGAPGAERQITNVAAGRISAASTDAVNGSQLYATN

InterPro domains:
  IPR005594 Trimeric autotransporter adhesin YadA-like, C-terminal membrane anchor domain [PF03895] (2698-2756)
  IPR008635 Trimeric autotransporter adhesin YadA-like, stalk domain [PF05662] (221-259)
  IPR008635 Trimeric autotransporter adhesin YadA-like, stalk domain [PF05662] (1121-1162)
  IPR008635 Trimeric autotransporter adhesin YadA-like, stalk domain [PF05662] (2427-2470)
  IPR008635 Trimeric autotransporter adhesin YadA-like, stalk domain [PF05662] (2626-2665)
  IPR011049 Serralysin-like metalloprotease, C-terminal [G3DSA:2.150.10.10] (73-250)
  IPR011049 Serralysin-like metalloprotease, C-terminal [G3DSA:2.150.10.10] (975-1149)
  IPR011049 Serralysin-like metalloprotease, C-terminal [G3DSA:2.150.10.10] (2281-2455)
  IPR011049 Serralysin-like metalloprotease, C-terminal [G3DSA:2.150.10.10] (2457-2656)
  IPR011049 Serralysin-like metalloprotease, C-terminal [SSF101967] (61-241)
  IPR011049 Serralysin-like metalloprotease, C-terminal [SSF101967] (2497-2648)
  IPR024973 ESPR domain [PF13018] (1-46)
  IPR026202 Golgin subfamily B member 1 [PTHR18887] (1767-2679)
  IPR045584 Pilin-like [SSF54523] (2637-2756)